Protein AF-V4P5E6-F1 (afdb_monomer_lite)

Secondary structure (DSSP, 8-state):
-HHHHHHHHHHTT-HHHHHHHHGGGTTS-HHHHHHHHHHHHHHTT-HHHHHHHHHHHHHTT--TTT-TTHHHHHHHHHHHHHTT-HHHHHHHHHHTTHHHHTHHHHHHHHHHHH-GGGGGGS-HHHHHHHHHHHHHHHTTTGGG--

pLDDT: mean 89.43, std 12.33, range [32.72, 98.5]

Structure (mmCIF, N/CA/C/O backbone):
data_AF-V4P5E6-F1
#
_entry.id   AF-V4P5E6-F1
#
loop_
_atom_site.group_PDB
_atom_site.id
_atom_site.type_symbol
_atom_site.label_atom_id
_atom_site.label_alt_id
_atom_site.label_comp_id
_atom_site.label_asym_id
_atom_site.label_entity_id
_atom_site.label_seq_id
_atom_site.pdbx_PDB_ins_code
_atom_site.Cartn_x
_atom_site.Cartn_y
_atom_site.Cartn_z
_atom_site.occupancy
_atom_site.B_iso_or_equiv
_atom_site.auth_seq_id
_atom_site.auth_comp_id
_atom_site.auth_asym_id
_atom_site.auth_atom_id
_atom_site.pdbx_PDB_model_num
ATOM 1 N N . MET A 1 1 ? -1.196 16.641 11.040 1.00 60.62 1 MET A N 1
ATOM 2 C CA . MET A 1 1 ? -0.802 15.998 12.321 1.00 60.62 1 MET A CA 1
ATOM 3 C C . MET A 1 1 ? -1.660 14.768 12.631 1.00 60.62 1 MET A C 1
ATOM 5 O O . MET A 1 1 ? -1.094 13.732 12.946 1.00 60.62 1 MET A O 1
ATOM 9 N N . THR A 1 2 ? -2.988 14.839 12.481 1.00 78.38 2 THR A N 1
ATOM 10 C CA . THR A 1 2 ? -3.914 13.725 12.775 1.00 78.38 2 THR A CA 1
ATOM 11 C C . THR A 1 2 ? -3.747 12.498 11.863 1.00 78.38 2 THR A C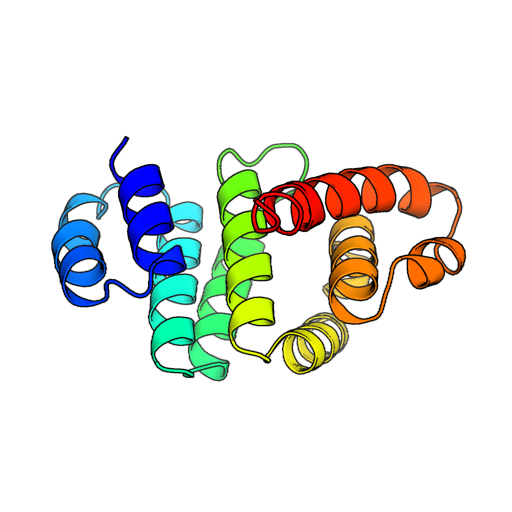 1
ATOM 13 O O . THR A 1 2 ? -3.780 11.381 12.365 1.00 78.38 2 THR A O 1
ATOM 16 N N . ALA A 1 3 ? -3.468 12.672 10.562 1.00 80.88 3 ALA A N 1
ATOM 17 C CA . ALA A 1 3 ? -3.233 11.553 9.633 1.00 80.88 3 ALA A CA 1
ATOM 18 C C . ALA A 1 3 ? -2.021 10.681 10.026 1.00 80.88 3 ALA A C 1
ATOM 20 O O . ALA A 1 3 ? -2.122 9.460 10.075 1.00 80.88 3 ALA A O 1
ATOM 21 N N . ASN A 1 4 ? -0.900 11.296 10.427 1.00 85.94 4 ASN A N 1
ATOM 22 C CA . ASN A 1 4 ? 0.272 10.557 10.920 1.00 85.94 4 ASN A CA 1
ATOM 23 C C . ASN A 1 4 ? -0.052 9.728 12.172 1.00 85.94 4 ASN A C 1
ATOM 25 O O . ASN A 1 4 ? 0.436 8.609 12.318 1.00 85.94 4 ASN A O 1
ATOM 29 N N . LEU A 1 5 ? -0.884 10.267 13.070 1.00 86.31 5 LEU A N 1
ATOM 30 C CA . LEU A 1 5 ? -1.329 9.542 14.257 1.00 86.31 5 LEU A CA 1
ATOM 31 C C . LEU A 1 5 ? -2.238 8.366 13.879 1.00 86.31 5 LEU A C 1
ATOM 33 O O . LEU A 1 5 ? -2.093 7.286 14.445 1.00 86.31 5 LEU A O 1
ATOM 37 N N . ILE A 1 6 ? -3.130 8.542 12.902 1.00 88.62 6 ILE A N 1
ATOM 38 C CA . ILE A 1 6 ? -3.954 7.454 12.359 1.00 88.62 6 ILE A CA 1
ATOM 39 C C . ILE A 1 6 ? -3.072 6.328 11.822 1.00 88.62 6 ILE A C 1
ATOM 41 O O . ILE A 1 6 ? -3.243 5.184 12.235 1.00 88.62 6 ILE A O 1
ATOM 45 N N . TRP A 1 7 ? -2.078 6.642 10.990 1.00 90.81 7 TRP A N 1
ATOM 46 C CA . TRP A 1 7 ? -1.154 5.638 10.462 1.00 90.81 7 TRP A CA 1
ATOM 47 C C . TRP A 1 7 ? -0.341 4.931 11.544 1.00 90.81 7 TRP A C 1
ATOM 49 O O . TRP A 1 7 ? -0.148 3.720 11.465 1.00 90.81 7 TRP A O 1
ATOM 59 N N . ALA A 1 8 ? 0.098 5.650 12.578 1.00 88.25 8 ALA A N 1
ATOM 60 C CA . ALA A 1 8 ? 0.787 5.039 13.711 1.00 88.25 8 ALA A CA 1
ATOM 61 C C . ALA A 1 8 ? -0.103 4.017 14.443 1.00 88.25 8 ALA A C 1
ATOM 63 O O . ALA A 1 8 ? 0.371 2.939 14.802 1.00 88.25 8 ALA A O 1
ATOM 64 N N . ASN A 1 9 ? -1.393 4.322 14.619 1.00 87.00 9 ASN A N 1
ATOM 65 C CA . ASN A 1 9 ? -2.359 3.407 15.231 1.00 87.00 9 ASN A CA 1
ATOM 66 C C . ASN A 1 9 ? -2.716 2.234 14.303 1.00 87.00 9 ASN A C 1
ATOM 68 O O . ASN A 1 9 ? -2.777 1.100 14.772 1.00 87.00 9 ASN A O 1
ATOM 72 N N . LEU A 1 10 ? -2.868 2.472 12.993 1.00 88.56 10 LEU A N 1
ATOM 73 C CA . LEU A 1 10 ? -3.069 1.421 11.985 1.00 88.56 10 LEU A CA 1
ATOM 74 C C . LEU A 1 10 ? -1.917 0.406 12.008 1.00 88.56 10 LEU A C 1
ATOM 76 O O . LEU A 1 10 ? -2.146 -0.795 12.113 1.00 88.56 10 LEU A O 1
ATOM 80 N N . LEU A 1 11 ? -0.669 0.882 11.988 1.00 87.06 11 LEU A N 1
ATOM 81 C CA . LEU A 1 11 ? 0.522 0.025 12.020 1.00 87.06 11 LEU A CA 1
ATOM 82 C C . LEU A 1 11 ? 0.705 -0.703 13.359 1.00 87.06 11 LEU A C 1
ATOM 84 O O . LEU A 1 11 ? 1.317 -1.767 13.395 1.00 87.06 11 LEU A O 1
ATOM 88 N N . SER A 1 12 ? 0.158 -0.145 14.440 1.00 86.94 12 SER A N 1
ATOM 89 C CA . SER A 1 12 ? 0.172 -0.738 15.784 1.00 86.94 12 SER A CA 1
ATOM 90 C C . SER A 1 12 ? -1.054 -1.621 16.062 1.00 86.94 12 SER A C 1
ATOM 92 O O . SER A 1 12 ? -1.186 -2.143 17.167 1.00 86.94 12 SER A O 1
ATOM 94 N N . ASN A 1 13 ? -1.948 -1.801 15.078 1.00 85.19 13 ASN A N 1
ATOM 95 C CA . ASN A 1 13 ? -3.202 -2.553 15.193 1.00 85.19 13 ASN A CA 1
ATOM 96 C C . ASN A 1 13 ? -4.154 -2.029 16.299 1.00 85.19 13 ASN A C 1
ATOM 98 O O . ASN A 1 13 ? -4.963 -2.780 16.847 1.00 85.19 13 ASN A O 1
ATOM 102 N N . ASP A 1 14 ? -4.085 -0.734 16.626 1.00 84.44 14 ASP A N 1
ATOM 103 C CA . ASP A 1 14 ? -4.939 -0.083 17.629 1.00 84.44 14 ASP A CA 1
ATOM 104 C C . ASP A 1 14 ? -6.249 0.417 17.002 1.00 84.44 14 ASP A C 1
ATOM 106 O O . ASP A 1 14 ? -6.467 1.604 16.738 1.00 84.44 14 ASP A O 1
ATOM 110 N N . ARG A 1 15 ? -7.140 -0.537 16.730 1.00 79.00 15 ARG A N 1
ATOM 111 C CA . ARG A 1 15 ? -8.405 -0.310 16.019 1.00 79.00 15 ARG A CA 1
ATOM 112 C C . ARG A 1 15 ? -9.300 0.740 16.679 1.00 79.00 15 ARG A C 1
ATOM 114 O O . ARG A 1 15 ? -9.911 1.549 15.979 1.00 79.00 15 ARG A O 1
ATOM 121 N N . THR A 1 16 ? -9.399 0.714 18.006 1.00 80.69 16 THR A N 1
ATOM 122 C CA . THR A 1 16 ? -10.285 1.608 18.764 1.00 80.69 16 THR A CA 1
ATOM 123 C C . THR A 1 16 ? -9.896 3.062 18.529 1.00 80.69 16 THR A C 1
ATOM 125 O O . THR A 1 16 ? -10.758 3.895 18.240 1.00 80.69 16 THR A O 1
ATOM 128 N N . ASN A 1 17 ? -8.596 3.353 18.576 1.00 81.56 17 ASN A N 1
ATOM 129 C CA . ASN A 1 17 ? -8.096 4.698 18.339 1.00 81.56 17 ASN A CA 1
ATOM 130 C C . ASN A 1 17 ? -8.232 5.115 16.871 1.00 81.56 17 ASN A C 1
ATOM 132 O O . ASN A 1 17 ? -8.635 6.247 16.610 1.00 81.56 17 ASN A O 1
ATOM 136 N N . VAL A 1 18 ? -7.991 4.224 15.900 1.00 81.94 18 VAL A N 1
ATOM 137 C CA . VAL A 1 18 ? -8.175 4.572 14.476 1.00 81.94 18 VAL A CA 1
ATOM 138 C C . VAL A 1 18 ? -9.621 4.981 14.183 1.00 81.94 18 VAL A C 1
ATOM 140 O O . VAL A 1 18 ? -9.837 6.008 13.545 1.00 81.94 18 VAL A O 1
ATOM 143 N N . GLN A 1 19 ? -10.617 4.238 14.677 1.00 80.06 19 GLN A N 1
ATOM 144 C CA . GLN A 1 19 ? -12.030 4.562 14.438 1.00 80.06 19 GLN A CA 1
ATOM 145 C C . GLN A 1 19 ? -12.433 5.912 15.046 1.00 80.06 19 GLN A C 1
ATOM 147 O O . GLN A 1 19 ? -13.153 6.684 14.415 1.00 80.06 19 GLN A O 1
ATOM 152 N N . GLN A 1 20 ? -11.937 6.226 16.244 1.00 82.94 20 GLN A N 1
ATOM 153 C CA . GLN A 1 20 ? -12.189 7.519 16.884 1.00 82.94 20 GLN A CA 1
ATOM 154 C C . GLN A 1 20 ? -11.520 8.671 16.126 1.00 82.94 20 GLN A C 1
ATOM 156 O O . GLN A 1 20 ? -12.131 9.717 15.908 1.00 82.94 20 GLN A O 1
ATOM 161 N N . LEU A 1 21 ? -10.278 8.470 15.680 1.00 84.31 21 LEU A N 1
ATOM 162 C CA . LEU A 1 21 ? -9.521 9.473 14.935 1.00 84.31 21 LEU A CA 1
ATOM 163 C C . LEU A 1 21 ? -10.040 9.658 13.503 1.00 84.31 21 LEU A C 1
ATOM 165 O O . LEU A 1 21 ? -9.904 10.749 12.953 1.00 84.31 21 LEU A O 1
ATOM 169 N N . ARG A 1 22 ? -10.673 8.640 12.906 1.00 83.50 22 ARG A N 1
ATOM 170 C CA . ARG A 1 22 ? -11.200 8.694 11.535 1.00 83.50 22 ARG A CA 1
ATOM 171 C C . ARG A 1 22 ? -12.219 9.816 11.333 1.00 83.50 22 ARG A C 1
ATOM 173 O O . ARG A 1 22 ? -12.232 10.441 10.272 1.00 83.50 22 ARG A O 1
ATOM 180 N N . GLY A 1 23 ? -13.040 10.091 12.347 1.00 81.69 23 GLY A N 1
ATOM 181 C CA . GLY A 1 23 ? -13.997 11.200 12.329 1.00 81.69 23 GLY A CA 1
ATOM 182 C C . GLY A 1 23 ? -13.339 12.582 12.386 1.00 81.69 23 GLY A C 1
ATOM 183 O O . GLY A 1 23 ? -13.929 13.551 11.930 1.00 81.69 23 GLY A O 1
ATOM 184 N N . LEU A 1 24 ? -12.105 12.679 12.892 1.00 83.19 24 LEU A N 1
ATOM 185 C CA . LEU A 1 24 ? -11.352 13.936 13.012 1.00 83.19 24 LEU A CA 1
ATOM 186 C C . LEU A 1 24 ? -10.588 14.311 11.739 1.00 83.19 24 LEU A C 1
ATOM 188 O O . LEU A 1 24 ? -9.941 15.356 11.693 1.00 83.19 24 LEU A O 1
ATOM 192 N N . VAL A 1 25 ? -10.611 13.440 10.734 1.00 83.62 25 VAL A N 1
ATOM 193 C CA . VAL A 1 25 ? -9.942 13.653 9.449 1.00 83.62 25 VAL A CA 1
ATOM 194 C C . VAL A 1 25 ? -10.922 13.689 8.285 1.00 83.62 25 VAL A C 1
ATOM 196 O O . VAL A 1 25 ? -10.497 13.555 7.148 1.00 83.62 25 VAL A O 1
ATOM 199 N N . SER A 1 26 ? -12.219 13.887 8.549 1.00 82.94 26 SER A N 1
ATOM 200 C CA . SER A 1 26 ? -13.261 13.981 7.513 1.00 82.94 26 SER A CA 1
ATOM 201 C C . SER A 1 26 ? -12.990 15.048 6.456 1.00 82.94 26 SER A C 1
ATOM 203 O O . SER A 1 26 ? -13.477 14.917 5.340 1.00 82.94 26 SER A O 1
ATOM 205 N N . ASP A 1 27 ? -12.219 16.071 6.818 1.00 85.38 27 ASP A N 1
ATOM 206 C CA . ASP A 1 27 ? -11.930 17.230 5.975 1.00 85.38 27 ASP A CA 1
ATOM 207 C C . ASP A 1 27 ? -10.640 17.054 5.152 1.00 85.38 27 ASP A C 1
ATOM 209 O O . ASP A 1 27 ? -10.212 17.988 4.476 1.00 85.38 27 ASP A O 1
ATOM 213 N N . LEU A 1 28 ? -9.986 15.886 5.230 1.00 83.31 28 LEU A N 1
ATOM 214 C CA . LEU A 1 28 ? -8.864 15.558 4.352 1.00 83.31 28 LEU A CA 1
ATOM 215 C C . LEU A 1 28 ? -9.321 15.453 2.894 1.00 83.31 28 LEU A C 1
ATOM 217 O O . LEU A 1 28 ? -10.472 15.132 2.598 1.00 83.31 28 LEU A O 1
ATOM 221 N N . ASP A 1 29 ? -8.365 15.657 1.993 1.00 89.81 29 ASP A N 1
ATOM 222 C CA . ASP A 1 29 ? -8.534 15.356 0.577 1.00 89.81 29 ASP A CA 1
ATOM 223 C C . ASP A 1 29 ? -8.971 13.894 0.351 1.00 89.81 29 ASP A C 1
ATOM 225 O O . ASP A 1 29 ? -8.626 12.986 1.123 1.00 89.81 29 ASP A O 1
ATOM 229 N N . SER A 1 30 ? -9.739 13.660 -0.717 1.00 91.38 30 SER A N 1
ATOM 230 C CA . SER A 1 30 ? -10.330 12.356 -1.026 1.00 91.38 30 SER A CA 1
ATOM 231 C C . SER A 1 30 ? -9.296 11.248 -1.210 1.00 91.38 30 SER A C 1
ATOM 233 O O . SER A 1 30 ? -9.583 10.101 -0.851 1.00 91.38 30 SER A O 1
ATOM 235 N N . VAL A 1 31 ? -8.093 11.571 -1.699 1.00 92.94 31 VAL A N 1
ATOM 236 C CA . VAL A 1 31 ? -6.991 10.610 -1.823 1.00 92.94 31 VAL A CA 1
ATOM 237 C C . VAL A 1 31 ? -6.552 10.135 -0.438 1.00 92.94 31 VAL A C 1
ATOM 239 O O . VAL A 1 31 ? -6.541 8.931 -0.168 1.00 92.94 31 VAL A O 1
ATOM 242 N N . GLY A 1 32 ? -6.256 11.070 0.468 1.00 91.50 32 GLY A N 1
ATOM 243 C CA . GLY A 1 32 ? -5.838 10.757 1.836 1.00 91.50 32 GLY A CA 1
ATOM 244 C C . GLY A 1 32 ? -6.904 9.986 2.616 1.00 91.50 32 GLY A C 1
ATOM 245 O O . GLY A 1 32 ? -6.596 9.005 3.296 1.00 91.50 32 GLY A O 1
ATOM 246 N N . LEU A 1 33 ? -8.175 10.373 2.468 1.00 92.69 33 LEU A N 1
ATOM 247 C CA . LEU A 1 33 ? -9.303 9.648 3.056 1.00 92.69 33 LEU A CA 1
ATOM 248 C C . LEU A 1 33 ? -9.389 8.207 2.553 1.00 92.69 33 LEU A C 1
ATOM 250 O O . LEU A 1 33 ? -9.529 7.286 3.358 1.00 92.69 33 LEU A O 1
ATOM 254 N N . SER A 1 34 ? -9.263 8.011 1.240 1.00 95.50 34 SER A N 1
ATOM 255 C CA . SER A 1 34 ? -9.336 6.686 0.627 1.00 95.50 34 SER A CA 1
ATOM 256 C C . SER A 1 34 ? -8.198 5.782 1.105 1.00 95.50 34 SER A C 1
ATOM 258 O O . SER A 1 34 ? -8.433 4.615 1.403 1.00 95.50 34 SER A O 1
ATOM 260 N N . LEU A 1 35 ? -6.980 6.304 1.274 1.00 95.50 35 LEU A N 1
ATOM 261 C CA . LEU A 1 35 ? -5.863 5.517 1.809 1.00 95.50 35 LEU A CA 1
ATOM 262 C C . LEU A 1 35 ? -6.066 5.116 3.278 1.00 95.50 35 LEU A C 1
ATOM 264 O O . LEU A 1 35 ? -5.746 3.988 3.656 1.00 95.50 35 LEU A O 1
ATOM 268 N N . ILE A 1 36 ? -6.630 6.004 4.101 1.00 93.88 36 ILE A N 1
ATOM 269 C CA . ILE A 1 36 ? -6.974 5.684 5.494 1.00 93.88 36 ILE A CA 1
ATOM 270 C C . ILE A 1 36 ? -8.075 4.618 5.551 1.00 93.88 36 ILE A C 1
ATOM 272 O O . ILE A 1 36 ? -7.965 3.675 6.337 1.00 93.88 36 ILE A O 1
ATOM 276 N N . ASP A 1 37 ? -9.108 4.738 4.714 1.00 94.50 37 ASP A N 1
ATOM 277 C CA . ASP A 1 37 ? -10.189 3.752 4.635 1.00 94.50 37 ASP A CA 1
ATOM 278 C C . ASP A 1 37 ? -9.660 2.390 4.165 1.00 94.50 37 ASP A C 1
ATOM 280 O O . ASP A 1 37 ? -9.970 1.366 4.771 1.00 94.50 37 ASP A O 1
ATOM 284 N N . ALA A 1 38 ? -8.753 2.363 3.184 1.00 96.56 38 ALA A N 1
ATOM 285 C CA . ALA A 1 38 ? -8.065 1.137 2.786 1.00 96.56 38 ALA A CA 1
ATOM 286 C C . ALA A 1 38 ? -7.289 0.501 3.955 1.00 96.56 38 ALA A C 1
ATOM 288 O O . ALA A 1 38 ? -7.311 -0.721 4.128 1.00 96.56 38 ALA A O 1
ATOM 289 N N . GLY A 1 39 ? -6.624 1.325 4.771 1.00 94.62 39 GLY A N 1
ATOM 290 C CA . GLY A 1 39 ? -5.929 0.893 5.981 1.00 94.62 39 GLY A CA 1
ATOM 291 C C . GLY A 1 39 ? -6.865 0.294 7.036 1.00 94.62 39 GLY A C 1
ATOM 292 O O . GLY A 1 39 ? -6.517 -0.692 7.680 1.00 94.62 39 GLY A O 1
ATOM 293 N N . LEU A 1 40 ? -8.067 0.847 7.200 1.00 93.44 40 LEU A N 1
ATOM 294 C CA . LEU A 1 40 ? -9.090 0.299 8.092 1.00 93.44 40 LEU A CA 1
ATOM 295 C C . LEU A 1 40 ? -9.589 -1.068 7.613 1.00 93.44 40 LEU A C 1
ATOM 297 O O . LEU A 1 40 ? -9.620 -2.015 8.396 1.00 93.44 40 LEU A O 1
ATOM 301 N N . GLU A 1 41 ? -9.916 -1.187 6.327 1.00 95.56 41 GLU A N 1
ATOM 302 C CA . GLU A 1 41 ? -10.428 -2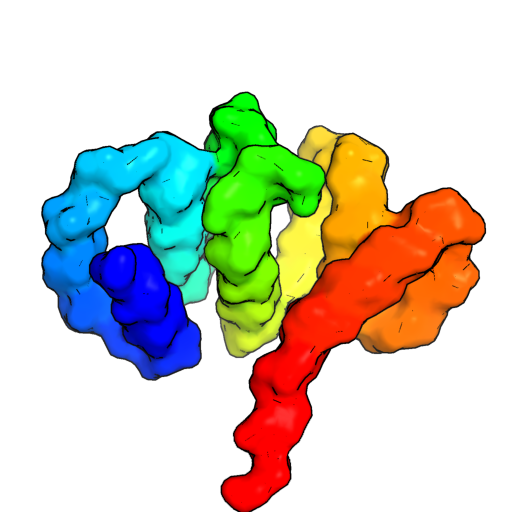.433 5.750 1.00 95.56 41 GLU A CA 1
ATOM 303 C C . GLU A 1 41 ? -9.408 -3.575 5.837 1.00 95.56 41 GLU A C 1
ATOM 305 O O . GLU A 1 41 ? -9.771 -4.717 6.126 1.00 95.56 41 GLU A O 1
ATOM 310 N N . ILE A 1 42 ? -8.113 -3.289 5.655 1.00 94.88 42 ILE A N 1
ATOM 311 C CA . ILE A 1 42 ? -7.082 -4.331 5.747 1.00 94.88 42 ILE A CA 1
ATOM 312 C C . ILE A 1 42 ? -6.840 -4.812 7.187 1.00 94.88 42 ILE A C 1
ATOM 314 O O . ILE A 1 42 ? -6.437 -5.960 7.375 1.00 94.88 42 ILE A O 1
ATOM 318 N N . LEU A 1 43 ? -7.123 -3.997 8.214 1.00 90.62 43 LEU A N 1
ATOM 319 C CA . LEU A 1 43 ? -7.084 -4.462 9.611 1.00 90.62 43 LEU A CA 1
ATOM 320 C C . LEU A 1 43 ? -8.151 -5.525 9.903 1.00 90.62 43 LEU A C 1
ATOM 322 O O . LEU A 1 43 ? -7.920 -6.411 10.731 1.00 90.62 43 LEU A O 1
ATOM 326 N N . ASP A 1 44 ? -9.281 -5.452 9.202 1.00 90.00 44 ASP A N 1
ATOM 327 C CA . ASP A 1 44 ? -10.382 -6.412 9.273 1.00 90.00 44 ASP A CA 1
ATOM 328 C C . ASP A 1 44 ? -10.246 -7.559 8.248 1.00 90.00 44 ASP A C 1
ATOM 330 O O . ASP A 1 44 ? -11.181 -8.335 8.060 1.00 90.00 44 ASP A O 1
ATOM 334 N N . ASP A 1 45 ? -9.084 -7.681 7.586 1.00 92.50 45 ASP A N 1
ATOM 335 C CA . ASP A 1 45 ? -8.822 -8.618 6.480 1.00 92.50 45 ASP A CA 1
ATOM 336 C C . ASP A 1 45 ? -9.858 -8.532 5.344 1.00 92.50 45 ASP A C 1
ATOM 338 O O . ASP A 1 45 ? -10.058 -9.475 4.572 1.00 92.50 45 ASP A O 1
ATOM 342 N N . ASN A 1 46 ? -10.491 -7.368 5.181 1.00 95.69 46 ASN A N 1
ATOM 343 C CA . ASN A 1 46 ? -11.394 -7.088 4.076 1.00 95.69 46 ASN A CA 1
ATOM 344 C C . ASN A 1 46 ? -10.599 -6.618 2.850 1.00 95.69 46 ASN A C 1
ATOM 346 O O . ASN A 1 46 ? -10.652 -5.466 2.417 1.00 95.69 46 ASN A O 1
ATOM 350 N N . ILE A 1 47 ? -9.825 -7.548 2.289 1.00 96.50 47 ILE A N 1
ATOM 351 C CA . ILE A 1 47 ? -8.882 -7.298 1.190 1.00 96.50 47 ILE A CA 1
ATOM 352 C C . ILE A 1 47 ? -9.589 -6.662 -0.019 1.00 96.50 47 ILE A C 1
ATOM 354 O O . ILE A 1 47 ? -9.054 -5.750 -0.645 1.00 96.50 47 ILE A O 1
ATOM 358 N N . GLY A 1 48 ? -10.813 -7.108 -0.328 1.00 96.44 48 GLY A N 1
ATOM 359 C CA . GLY A 1 48 ? -11.599 -6.583 -1.444 1.00 96.44 48 GLY A CA 1
ATOM 360 C C . GLY A 1 48 ? -11.950 -5.104 -1.276 1.00 96.44 48 GLY A C 1
ATOM 361 O O . GLY A 1 48 ? -11.733 -4.321 -2.198 1.00 96.44 48 GLY A O 1
ATOM 362 N N . ALA A 1 49 ? -12.432 -4.705 -0.095 1.00 97.69 49 ALA A N 1
ATOM 363 C CA . ALA A 1 49 ? -12.743 -3.304 0.181 1.00 97.69 49 ALA A CA 1
ATOM 364 C C . ALA A 1 49 ? -11.475 -2.443 0.263 1.00 97.69 49 ALA A C 1
ATOM 366 O O . ALA A 1 49 ? -11.443 -1.353 -0.306 1.00 97.69 49 ALA A O 1
ATOM 367 N N . CYS A 1 50 ? -10.398 -2.961 0.866 1.00 97.62 50 CYS A N 1
ATOM 368 C CA . CYS A 1 50 ? -9.091 -2.302 0.858 1.00 97.62 50 CYS A CA 1
ATOM 369 C C . CYS A 1 50 ? -8.644 -1.963 -0.575 1.00 97.62 50 CYS A C 1
ATOM 371 O O . CYS A 1 50 ? -8.289 -0.822 -0.874 1.00 97.62 50 CYS A O 1
ATOM 373 N N . ALA A 1 51 ? -8.745 -2.933 -1.485 1.00 97.19 51 ALA A N 1
ATOM 374 C CA . ALA A 1 51 ? -8.389 -2.756 -2.885 1.00 97.19 51 ALA A CA 1
ATOM 375 C C . ALA A 1 51 ? -9.298 -1.749 -3.612 1.00 97.19 51 ALA A C 1
ATOM 377 O O . ALA A 1 51 ? -8.814 -0.968 -4.427 1.00 97.19 51 ALA A O 1
ATOM 378 N N . MET A 1 52 ? -10.599 -1.718 -3.299 1.00 97.38 52 MET A N 1
ATOM 379 C CA . MET A 1 52 ? -11.526 -0.716 -3.844 1.00 97.38 52 MET A CA 1
ATOM 380 C C . MET A 1 52 ? -11.159 0.709 -3.415 1.00 97.38 52 MET A C 1
ATOM 382 O O . MET A 1 52 ? -11.192 1.628 -4.232 1.00 97.38 52 MET A O 1
ATOM 386 N N . HIS A 1 53 ? -10.791 0.902 -2.148 1.00 97.50 53 HIS A N 1
ATOM 387 C CA . HIS A 1 53 ? -10.350 2.202 -1.652 1.00 97.50 53 HIS A CA 1
ATOM 388 C C . HIS A 1 53 ? -9.010 2.630 -2.261 1.00 97.50 53 HIS A C 1
ATOM 390 O O . HIS A 1 53 ? -8.855 3.792 -2.633 1.00 97.50 53 HIS A O 1
ATOM 396 N N . LEU A 1 54 ? -8.067 1.697 -2.436 1.00 96.19 54 LEU A N 1
ATOM 397 C CA . LEU A 1 54 ? -6.816 1.990 -3.135 1.00 96.19 54 LEU A CA 1
ATOM 398 C C . LEU A 1 54 ? -7.058 2.366 -4.604 1.00 96.19 54 LEU A C 1
ATOM 400 O O . LEU A 1 54 ? -6.505 3.364 -5.054 1.00 96.19 54 LEU A O 1
ATOM 404 N N . ALA A 1 55 ? -7.910 1.630 -5.329 1.00 95.06 55 ALA A N 1
ATOM 405 C CA . ALA A 1 55 ? -8.285 1.976 -6.706 1.00 95.06 55 ALA A CA 1
ATOM 406 C C . ALA A 1 55 ? -8.800 3.415 -6.795 1.00 95.06 55 ALA A C 1
ATOM 408 O O . ALA A 1 55 ? -8.327 4.198 -7.609 1.00 95.06 55 ALA A O 1
ATOM 409 N N . ARG A 1 56 ? -9.708 3.785 -5.885 1.00 95.38 56 ARG A N 1
ATOM 410 C CA . ARG A 1 56 ? -10.246 5.142 -5.818 1.00 95.38 56 ARG A CA 1
ATOM 411 C C . ARG A 1 56 ? -9.157 6.190 -5.600 1.00 95.38 56 ARG A C 1
ATOM 413 O O . ARG A 1 56 ? -9.175 7.213 -6.268 1.00 95.38 56 ARG A O 1
ATOM 420 N N . ALA A 1 57 ? -8.205 5.942 -4.702 1.00 94.12 57 ALA A N 1
ATOM 421 C CA . ALA A 1 57 ? -7.097 6.869 -4.477 1.00 94.12 57 ALA A CA 1
ATOM 422 C C . ALA A 1 57 ? -6.243 7.062 -5.748 1.00 94.12 57 ALA A C 1
ATOM 424 O O . ALA A 1 57 ? -5.846 8.184 -6.058 1.00 94.12 57 ALA A O 1
ATOM 425 N N . LEU A 1 58 ? -5.986 5.983 -6.498 1.00 91.50 58 LEU A N 1
ATOM 426 C CA . LEU A 1 58 ? -5.260 6.026 -7.775 1.00 91.50 58 LEU A CA 1
ATOM 427 C C . LEU A 1 58 ? -6.044 6.786 -8.859 1.00 91.50 58 LEU A C 1
ATOM 429 O O . LEU A 1 58 ? -5.461 7.596 -9.584 1.00 91.50 58 LEU A O 1
ATOM 433 N N . ASP A 1 59 ? -7.359 6.575 -8.936 1.00 91.38 59 ASP A N 1
ATOM 434 C CA . ASP A 1 59 ? -8.255 7.283 -9.857 1.00 91.38 59 ASP A CA 1
ATOM 435 C C . ASP A 1 59 ? -8.370 8.780 -9.526 1.00 91.38 59 ASP A C 1
ATOM 437 O O . ASP A 1 59 ? -8.388 9.610 -10.436 1.00 91.38 59 ASP A O 1
ATOM 441 N N . ASP A 1 60 ? -8.355 9.130 -8.237 1.00 90.81 60 ASP A N 1
ATOM 442 C CA . ASP A 1 60 ? -8.400 10.508 -7.733 1.00 90.81 60 ASP A CA 1
ATOM 443 C C . ASP A 1 60 ? -7.039 11.239 -7.856 1.00 90.81 60 ASP A C 1
ATOM 445 O O . ASP A 1 60 ? -6.906 12.390 -7.443 1.00 90.81 60 ASP A O 1
ATOM 449 N N . GLY A 1 61 ? -6.027 10.613 -8.473 1.00 85.00 61 GLY A N 1
ATOM 450 C CA . GLY A 1 61 ? -4.779 11.275 -8.870 1.00 85.00 61 GLY A CA 1
ATOM 451 C C . GLY A 1 61 ? -3.564 10.993 -7.986 1.00 85.00 61 GLY A C 1
ATOM 452 O O . GLY A 1 61 ? -2.553 11.686 -8.115 1.00 85.00 61 GLY A O 1
ATOM 453 N N . LEU A 1 62 ? -3.611 9.974 -7.121 1.00 86.25 62 LEU A N 1
ATOM 454 C CA . LEU A 1 62 ? -2.433 9.516 -6.380 1.00 86.25 62 LEU A CA 1
ATOM 455 C C . LEU A 1 62 ? -1.295 9.141 -7.347 1.00 86.25 62 LEU A C 1
ATOM 457 O O . LEU A 1 62 ? -1.440 8.266 -8.208 1.00 86.25 62 LEU A O 1
ATOM 461 N N . SER A 1 63 ?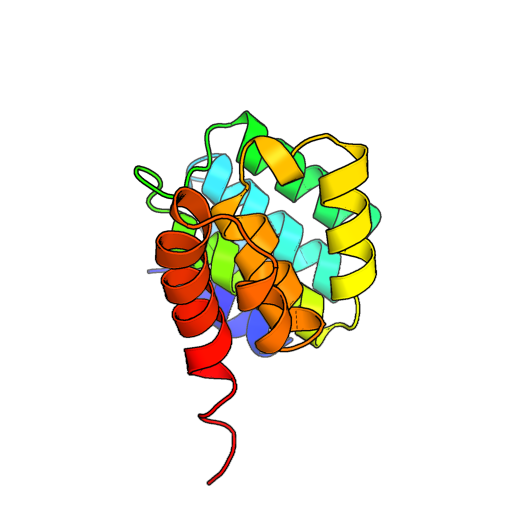 -0.151 9.811 -7.195 1.00 80.69 63 SER A N 1
ATOM 462 C CA . SER A 1 63 ? 1.042 9.637 -8.027 1.00 80.69 63 SER A CA 1
ATOM 463 C C . SER A 1 63 ? 2.326 9.735 -7.197 1.00 80.69 63 SER A C 1
ATOM 465 O O . SER A 1 63 ? 2.337 10.317 -6.113 1.00 80.69 63 SER A O 1
ATOM 467 N N . GLU A 1 64 ? 3.418 9.168 -7.718 1.00 73.38 64 GLU A N 1
ATOM 468 C CA . GLU A 1 64 ? 4.739 9.174 -7.066 1.00 73.38 64 GLU A CA 1
ATOM 469 C C . GLU A 1 64 ? 5.389 10.567 -7.009 1.00 73.38 64 GLU A C 1
ATOM 471 O O . GLU A 1 64 ? 6.233 10.814 -6.153 1.00 73.38 64 GLU A O 1
ATOM 476 N N . GLN A 1 65 ? 5.045 11.462 -7.941 1.00 70.06 65 GLN A N 1
ATOM 477 C CA . GLN A 1 65 ? 5.799 12.701 -8.183 1.00 70.06 65 GLN A CA 1
ATOM 478 C C . GLN A 1 65 ? 5.170 13.927 -7.514 1.00 70.06 65 GLN A C 1
ATOM 480 O O . GLN A 1 65 ? 5.903 14.815 -7.089 1.00 70.06 65 GLN A O 1
ATOM 485 N N . ASP A 1 66 ? 3.839 13.949 -7.374 1.00 65.44 66 ASP A N 1
ATOM 486 C CA . ASP A 1 66 ? 3.101 15.171 -7.025 1.00 65.44 66 ASP A CA 1
ATOM 487 C C . ASP A 1 66 ? 2.102 14.993 -5.869 1.00 65.44 66 ASP A C 1
ATOM 489 O O . ASP A 1 66 ? 1.404 15.941 -5.507 1.00 65.44 66 ASP A O 1
ATOM 493 N N . SER A 1 67 ? 2.006 13.799 -5.270 1.00 76.31 67 SER A N 1
ATOM 494 C CA . SER A 1 67 ? 1.043 13.551 -4.194 1.00 76.31 67 SER A CA 1
ATOM 495 C C . SER A 1 67 ? 1.658 13.718 -2.808 1.00 76.31 67 SER A C 1
ATOM 497 O O . SER A 1 67 ? 2.578 12.996 -2.425 1.00 76.31 67 SER A O 1
ATOM 499 N N . GLU A 1 68 ? 1.061 14.588 -1.993 1.00 85.06 68 GLU A N 1
ATOM 500 C CA . GLU A 1 68 ? 1.362 14.678 -0.557 1.00 85.06 68 GLU A CA 1
ATOM 501 C C . GLU A 1 68 ? 1.014 13.389 0.217 1.00 85.06 68 GLU A C 1
ATOM 503 O O . GLU A 1 68 ? 1.485 13.186 1.335 1.00 85.06 68 GLU A O 1
ATOM 508 N N . PHE A 1 69 ? 0.235 12.489 -0.393 1.00 89.81 69 PHE A N 1
ATOM 509 C CA . PHE A 1 69 ? -0.198 11.217 0.188 1.00 89.81 69 PHE A CA 1
ATOM 510 C C . PHE A 1 69 ? 0.664 10.025 -0.235 1.00 89.81 69 PHE A C 1
ATOM 512 O O . PHE A 1 69 ? 0.345 8.879 0.086 1.00 89.81 69 PHE A O 1
ATOM 519 N N . PHE A 1 70 ? 1.770 10.257 -0.943 1.00 89.94 70 PHE A N 1
ATOM 520 C CA . PHE A 1 70 ? 2.624 9.163 -1.389 1.00 89.94 70 PHE A CA 1
ATOM 521 C C . PHE A 1 70 ? 3.246 8.383 -0.217 1.00 89.94 70 PHE A C 1
ATOM 523 O O . PHE A 1 70 ? 3.275 7.152 -0.225 1.00 89.94 70 PHE A O 1
ATOM 530 N N . ASP A 1 71 ? 3.642 9.073 0.853 1.00 90.00 71 ASP A N 1
ATOM 531 C CA . ASP A 1 71 ? 4.108 8.424 2.084 1.00 90.00 71 ASP A CA 1
ATOM 532 C C . ASP A 1 71 ? 3.032 7.520 2.713 1.00 90.00 71 ASP A C 1
ATOM 534 O O . ASP A 1 71 ? 3.344 6.461 3.266 1.00 90.00 71 ASP A O 1
ATOM 538 N N . ASP A 1 72 ? 1.761 7.914 2.612 1.00 92.88 72 ASP A N 1
ATOM 539 C CA . ASP A 1 72 ? 0.621 7.149 3.119 1.00 92.88 72 ASP A CA 1
ATOM 540 C C . ASP A 1 72 ? 0.374 5.892 2.279 1.00 92.88 72 ASP A C 1
ATOM 542 O O . ASP A 1 72 ? 0.117 4.822 2.833 1.00 92.88 72 ASP A O 1
ATOM 546 N N . LEU A 1 73 ? 0.569 5.970 0.960 1.00 94.94 73 LEU A N 1
ATOM 547 C CA . LEU A 1 73 ? 0.571 4.798 0.086 1.00 94.94 73 LEU A CA 1
ATOM 548 C C . LEU A 1 73 ? 1.659 3.796 0.491 1.00 94.94 73 LEU A C 1
ATOM 550 O O . LEU A 1 73 ? 1.386 2.602 0.619 1.00 94.94 73 LEU A O 1
ATOM 554 N N . LEU A 1 74 ? 2.884 4.260 0.756 1.00 94.06 74 LEU A N 1
ATOM 555 C CA . LEU A 1 74 ? 3.963 3.374 1.203 1.00 94.06 74 LEU A CA 1
ATOM 556 C C . LEU A 1 74 ? 3.642 2.723 2.558 1.00 94.06 74 LEU A C 1
ATOM 558 O O . LEU A 1 74 ? 3.936 1.543 2.764 1.00 94.06 74 LEU A O 1
ATOM 562 N N . ARG A 1 75 ? 3.010 3.458 3.484 1.00 94.38 75 ARG A N 1
ATOM 563 C CA . ARG A 1 75 ? 2.534 2.906 4.766 1.00 94.38 75 ARG A CA 1
ATOM 564 C C . ARG A 1 75 ? 1.449 1.848 4.560 1.00 94.38 75 ARG A C 1
ATOM 566 O O . ARG A 1 75 ? 1.531 0.795 5.196 1.00 94.38 75 ARG A O 1
ATOM 573 N N . LEU A 1 76 ? 0.501 2.079 3.651 1.00 96.56 76 LEU A N 1
ATOM 574 C CA . LEU A 1 76 ? -0.536 1.112 3.289 1.00 96.56 76 LEU A CA 1
ATOM 575 C C . LEU A 1 76 ? 0.062 -0.177 2.715 1.00 96.56 76 LEU A C 1
ATOM 577 O O . LEU A 1 76 ? -0.285 -1.263 3.169 1.00 96.56 76 LEU A O 1
ATOM 581 N N . LEU A 1 77 ? 0.997 -0.075 1.766 1.00 96.38 77 LEU A N 1
ATOM 582 C CA . LEU A 1 77 ? 1.643 -1.241 1.149 1.00 96.38 77 LEU A CA 1
ATOM 583 C C . LEU A 1 77 ? 2.415 -2.085 2.172 1.00 96.38 77 LEU A C 1
ATOM 585 O O . LEU A 1 77 ? 2.357 -3.316 2.135 1.00 96.38 77 LEU A O 1
ATOM 589 N N . ARG A 1 78 ? 3.089 -1.444 3.136 1.00 95.38 78 ARG A N 1
ATOM 590 C CA . ARG A 1 78 ? 3.706 -2.160 4.264 1.00 95.38 78 ARG A CA 1
ATOM 591 C C . ARG A 1 78 ? 2.667 -2.859 5.130 1.00 95.38 78 ARG A C 1
ATOM 593 O O . ARG A 1 78 ? 2.885 -3.999 5.521 1.00 95.38 78 ARG A O 1
ATOM 600 N N . LEU A 1 79 ? 1.555 -2.190 5.438 1.00 95.44 79 LEU A N 1
ATOM 601 C CA . LEU A 1 79 ? 0.482 -2.777 6.236 1.00 95.44 79 LEU A CA 1
ATOM 602 C C . LEU A 1 79 ? -0.127 -3.999 5.532 1.00 95.44 79 LEU A C 1
ATOM 604 O O . LEU A 1 79 ? -0.269 -5.041 6.162 1.00 95.44 79 LEU A O 1
ATOM 608 N N . ILE A 1 80 ? -0.399 -3.907 4.229 1.00 96.62 80 ILE A N 1
ATOM 609 C CA . ILE A 1 80 ? -0.886 -5.01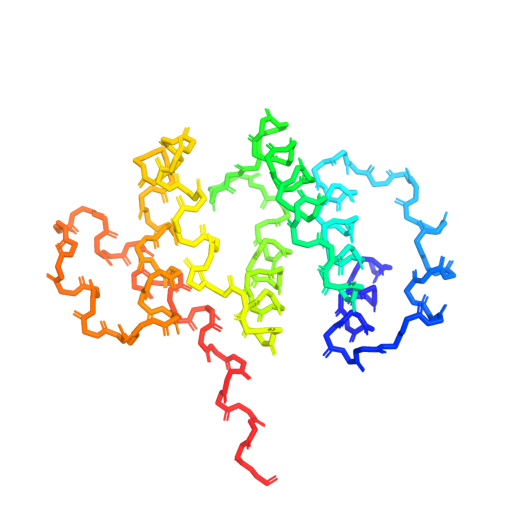6 3.394 1.00 96.62 80 ILE A CA 1
ATOM 610 C C . ILE A 1 80 ? 0.040 -6.233 3.492 1.00 96.62 80 ILE A C 1
ATOM 612 O O . ILE A 1 80 ? -0.427 -7.348 3.730 1.00 96.62 80 ILE A O 1
ATOM 616 N N . GLU A 1 81 ? 1.351 -6.033 3.342 1.00 95.88 81 GLU A N 1
ATOM 617 C CA . GLU A 1 81 ? 2.314 -7.132 3.441 1.00 95.88 81 GLU A CA 1
ATOM 618 C C . GLU A 1 81 ? 2.436 -7.673 4.870 1.00 95.88 81 GLU A C 1
ATOM 620 O O . GLU A 1 81 ? 2.469 -8.885 5.068 1.00 95.88 81 GLU A O 1
ATOM 625 N N . ASN A 1 82 ? 2.417 -6.807 5.887 1.00 93.69 82 ASN A N 1
ATOM 626 C CA . ASN A 1 82 ? 2.420 -7.228 7.292 1.00 93.69 82 ASN A CA 1
ATOM 627 C C . ASN A 1 82 ? 1.188 -8.076 7.655 1.00 93.69 82 ASN A C 1
ATOM 629 O O . ASN A 1 82 ? 1.252 -8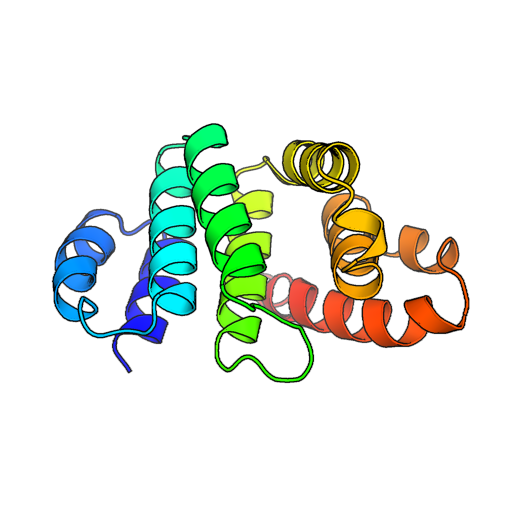.885 8.579 1.00 93.69 82 ASN A O 1
ATOM 633 N N . ARG A 1 83 ? 0.077 -7.909 6.928 1.00 93.69 83 ARG A N 1
ATOM 634 C CA . ARG A 1 83 ? -1.139 -8.730 7.041 1.00 93.69 83 ARG A CA 1
ATOM 635 C C . ARG A 1 83 ? -1.102 -10.005 6.189 1.00 93.69 83 ARG A C 1
ATOM 637 O O . ARG A 1 83 ? -2.035 -10.796 6.252 1.00 93.69 83 ARG A O 1
ATOM 644 N N . GLY A 1 84 ? -0.029 -10.237 5.431 1.00 95.81 84 GLY A N 1
ATOM 645 C CA . GLY A 1 84 ? 0.156 -11.429 4.600 1.00 95.81 84 GLY A CA 1
ATOM 646 C C . GLY A 1 84 ? -0.532 -11.366 3.234 1.00 95.81 84 GLY A C 1
ATOM 647 O O . GLY A 1 84 ? -0.656 -12.394 2.569 1.00 95.81 84 GLY A O 1
ATOM 648 N N . HIS A 1 85 ? -0.961 -10.178 2.793 1.00 97.81 85 HIS A N 1
ATOM 649 C CA . HIS A 1 85 ? -1.758 -10.000 1.572 1.00 97.81 85 HIS A CA 1
ATOM 650 C C . HIS A 1 85 ? -0.959 -9.455 0.378 1.00 97.81 85 HIS A C 1
ATOM 652 O O . HIS A 1 85 ? -1.540 -9.167 -0.670 1.00 97.81 85 HIS A O 1
ATOM 658 N N . GLY A 1 86 ? 0.370 -9.329 0.480 1.00 97.50 86 GLY A N 1
ATOM 659 C CA . GLY A 1 86 ? 1.183 -8.703 -0.569 1.00 97.50 86 GLY A CA 1
ATOM 660 C C . GLY A 1 86 ? 1.139 -9.427 -1.913 1.00 97.50 86 GLY A C 1
ATOM 661 O O . GLY A 1 86 ? 0.999 -8.785 -2.952 1.00 97.50 86 GLY A O 1
ATOM 662 N N . LEU A 1 87 ? 1.171 -10.766 -1.922 1.00 98.25 87 LEU A N 1
ATOM 663 C CA . LEU A 1 87 ? 1.048 -11.541 -3.167 1.00 98.25 87 LEU A CA 1
ATOM 664 C C . LEU A 1 87 ? -0.298 -11.315 -3.863 1.00 98.25 87 LEU A C 1
ATOM 666 O O . LEU A 1 87 ? -0.334 -11.198 -5.085 1.00 98.25 87 LEU A O 1
ATOM 670 N N . TRP A 1 88 ? -1.381 -11.213 -3.090 1.00 98.06 88 TRP A N 1
ATOM 671 C CA . TRP A 1 88 ? -2.708 -10.934 -3.633 1.00 98.06 88 TRP A CA 1
ATOM 672 C C . TRP A 1 88 ? -2.755 -9.545 -4.277 1.00 98.06 88 TRP A C 1
ATOM 674 O O . TRP A 1 88 ? -3.274 -9.398 -5.383 1.00 98.06 88 TRP A O 1
ATOM 684 N N . PHE A 1 89 ? -2.161 -8.537 -3.629 1.00 98.06 89 PHE A N 1
ATOM 685 C CA . PHE A 1 89 ? -2.127 -7.176 -4.168 1.00 98.06 89 PHE A CA 1
ATOM 686 C C . PHE A 1 89 ? -1.252 -7.056 -5.418 1.00 98.06 89 PHE A C 1
ATOM 688 O O . PHE A 1 89 ? -1.605 -6.310 -6.327 1.00 98.06 89 PHE A O 1
ATOM 695 N N . ILE A 1 90 ? -0.164 -7.826 -5.524 1.00 98.31 90 ILE A N 1
ATOM 696 C CA . ILE A 1 90 ? 0.618 -7.917 -6.768 1.00 98.31 90 ILE A CA 1
ATOM 697 C C . ILE A 1 90 ? -0.265 -8.401 -7.924 1.00 98.31 90 ILE A C 1
ATOM 699 O O . ILE A 1 90 ? -0.280 -7.780 -8.985 1.00 98.31 90 ILE A O 1
ATOM 703 N N . ASP A 1 91 ? -1.035 -9.472 -7.720 1.00 98.06 91 ASP A N 1
ATOM 704 C CA . ASP A 1 91 ? -1.932 -9.994 -8.757 1.00 98.06 91 ASP A CA 1
ATOM 705 C C . ASP A 1 91 ? -3.064 -9.008 -9.087 1.00 98.06 91 ASP A C 1
ATOM 707 O O . ASP A 1 91 ? -3.503 -8.922 -10.235 1.00 98.06 91 ASP A O 1
ATOM 711 N N . TRP A 1 92 ? -3.538 -8.254 -8.094 1.00 97.38 92 TRP A N 1
ATOM 712 C CA . TRP A 1 92 ? -4.531 -7.198 -8.281 1.00 97.38 92 TRP A CA 1
ATOM 713 C C . TRP A 1 92 ? -3.999 -6.043 -9.148 1.00 97.38 92 TRP A C 1
ATOM 715 O O . TRP A 1 92 ? -4.678 -5.664 -10.102 1.00 97.38 92 TRP A O 1
ATOM 725 N N . PHE A 1 93 ? -2.768 -5.566 -8.912 1.00 96.44 93 PHE A N 1
ATOM 726 C CA . PHE A 1 93 ? -2.117 -4.550 -9.757 1.00 96.44 93 PHE A CA 1
ATOM 727 C C . PHE A 1 93 ? -2.050 -4.986 -11.227 1.00 96.44 93 PHE A C 1
ATOM 729 O O . PHE A 1 93 ? -2.315 -4.190 -12.124 1.00 96.44 93 PHE A O 1
ATOM 736 N N . ILE A 1 94 ? -1.731 -6.261 -11.479 1.00 97.06 94 ILE A N 1
ATOM 737 C CA . ILE A 1 94 ? -1.690 -6.821 -12.838 1.00 97.06 94 ILE A CA 1
ATOM 738 C C . ILE A 1 94 ? -3.090 -6.843 -13.462 1.00 97.06 94 ILE A C 1
ATOM 740 O O . ILE A 1 94 ? -3.267 -6.445 -14.610 1.00 97.06 94 ILE A O 1
ATOM 744 N N . LYS A 1 95 ? -4.100 -7.315 -12.722 1.00 96.69 95 LYS A N 1
ATOM 745 C CA . LYS A 1 95 ? -5.472 -7.462 -13.240 1.00 96.69 95 LYS A CA 1
ATOM 746 C C . LYS A 1 95 ? -6.104 -6.137 -13.658 1.00 96.69 95 LYS A C 1
ATOM 748 O O . LYS A 1 95 ? -6.893 -6.138 -14.599 1.00 96.69 95 LYS A O 1
ATOM 753 N N . ASN A 1 96 ? -5.757 -5.043 -12.987 1.00 92.44 96 ASN A N 1
ATOM 754 C CA . ASN A 1 96 ? -6.274 -3.715 -13.316 1.00 92.44 96 ASN A CA 1
ATOM 755 C C . ASN A 1 96 ? -5.426 -2.972 -14.360 1.00 92.44 96 ASN A C 1
ATOM 757 O O . ASN A 1 96 ? -5.823 -1.901 -14.805 1.00 92.44 96 ASN A O 1
ATOM 761 N N . GLY A 1 97 ? -4.273 -3.519 -14.765 1.00 92.38 97 GLY A N 1
ATOM 762 C CA . GLY A 1 97 ? -3.328 -2.846 -15.667 1.00 92.38 97 GLY A CA 1
ATOM 763 C C . GLY A 1 97 ? -2.500 -1.741 -14.997 1.00 92.38 97 GLY A C 1
ATOM 764 O O . GLY A 1 97 ? -1.731 -1.043 -15.661 1.00 92.38 97 GLY A O 1
ATOM 765 N N . ASP A 1 98 ? -2.606 -1.593 -13.676 1.00 91.56 98 ASP A N 1
ATOM 766 C CA . ASP A 1 98 ? -1.873 -0.589 -12.903 1.00 91.56 98 ASP A CA 1
ATOM 767 C C . ASP A 1 98 ? -0.379 -0.923 -12.773 1.00 91.56 98 ASP A C 1
ATOM 769 O O . ASP A 1 98 ? 0.433 -0.043 -12.492 1.00 91.56 98 ASP A O 1
ATOM 773 N N . ASN A 1 99 ? 0.016 -2.174 -13.031 1.00 94.00 99 ASN A N 1
ATOM 774 C CA . ASN A 1 99 ? 1.418 -2.598 -13.045 1.00 94.00 99 ASN A CA 1
ATOM 775 C C . ASN A 1 99 ? 2.264 -1.884 -14.115 1.00 94.00 99 ASN A C 1
ATOM 777 O O . ASN A 1 99 ? 3.478 -1.788 -13.955 1.00 94.00 99 ASN A O 1
ATOM 781 N N . GLU A 1 100 ? 1.653 -1.416 -15.207 1.00 92.31 100 GLU A N 1
ATOM 782 C CA . GLU A 1 100 ? 2.343 -0.639 -16.244 1.00 92.31 100 GLU A CA 1
ATOM 783 C C . GLU A 1 100 ? 2.305 0.856 -15.928 1.00 92.31 100 GLU A C 1
ATOM 785 O O . GLU A 1 100 ? 3.332 1.533 -15.988 1.00 92.31 100 GLU A O 1
ATOM 790 N N . ARG A 1 101 ? 1.130 1.364 -15.533 1.00 90.75 101 ARG A N 1
ATOM 791 C CA . ARG A 1 101 ? 0.918 2.778 -15.190 1.00 90.75 101 ARG A CA 1
ATOM 792 C C . ARG A 1 101 ? 1.784 3.227 -14.012 1.00 90.75 101 ARG A C 1
ATOM 794 O O . ARG A 1 101 ? 2.316 4.332 -14.034 1.00 90.75 101 ARG A O 1
ATOM 801 N N . TYR A 1 102 ? 1.947 2.357 -13.020 1.00 92.00 102 TYR A N 1
ATOM 802 C CA . TYR A 1 102 ? 2.740 2.583 -11.814 1.00 92.00 102 TYR A CA 1
ATOM 803 C C . TYR A 1 102 ? 3.942 1.633 -11.769 1.00 92.00 102 TYR A C 1
ATOM 805 O O . TYR A 1 102 ? 4.233 1.027 -10.738 1.00 92.00 102 TYR A O 1
ATOM 813 N N . ALA A 1 103 ? 4.627 1.452 -12.905 1.00 94.88 103 ALA A N 1
ATOM 814 C CA . ALA A 1 103 ? 5.696 0.462 -13.040 1.00 94.88 103 ALA A CA 1
ATOM 815 C C . ALA A 1 103 ? 6.795 0.546 -11.959 1.00 94.88 103 ALA A C 1
ATOM 817 O O . ALA A 1 103 ? 7.183 -0.515 -11.454 1.00 94.88 103 ALA A O 1
ATOM 818 N N . PRO A 1 104 ? 7.293 1.734 -11.550 1.00 95.94 104 PRO A N 1
ATOM 819 C CA . PRO A 1 104 ? 8.257 1.818 -10.457 1.00 95.94 104 PRO A CA 1
ATOM 820 C C . PRO A 1 104 ? 7.704 1.323 -9.120 1.00 95.94 104 PRO A C 1
ATOM 822 O O . PRO A 1 104 ? 8.312 0.439 -8.512 1.00 95.94 104 PRO A O 1
ATOM 825 N N . LEU A 1 105 ? 6.547 1.834 -8.684 1.00 95.62 105 LEU A N 1
ATOM 826 C CA . LEU A 1 105 ? 5.868 1.391 -7.466 1.00 95.62 105 LEU A CA 1
ATOM 827 C C . LEU A 1 105 ? 5.577 -0.111 -7.481 1.00 95.62 105 LEU A C 1
ATOM 829 O O . LEU A 1 105 ? 5.875 -0.807 -6.510 1.00 95.62 105 LEU A O 1
ATOM 833 N N . TYR A 1 106 ? 5.032 -0.625 -8.584 1.00 96.69 106 TYR A N 1
ATOM 834 C CA . TYR A 1 106 ? 4.735 -2.044 -8.744 1.00 96.69 106 TYR A CA 1
ATOM 835 C C . TYR A 1 106 ? 6.007 -2.891 -8.624 1.00 96.69 106 TYR A C 1
ATOM 837 O O . TYR A 1 106 ? 6.046 -3.841 -7.843 1.00 96.69 106 TYR A O 1
ATOM 845 N N . GLY A 1 107 ? 7.076 -2.526 -9.338 1.00 97.88 107 GLY A N 1
ATOM 846 C CA . GLY A 1 107 ? 8.360 -3.225 -9.269 1.00 97.88 107 GLY A CA 1
ATOM 847 C C . GLY A 1 107 ? 8.969 -3.209 -7.864 1.00 97.88 107 GLY A C 1
ATOM 848 O O . GLY A 1 107 ? 9.453 -4.237 -7.384 1.00 97.88 107 GLY A O 1
ATOM 849 N N . ALA A 1 108 ? 8.889 -2.069 -7.177 1.00 97.69 108 ALA A N 1
ATOM 850 C CA . ALA A 1 108 ? 9.332 -1.921 -5.795 1.00 97.69 108 ALA A CA 1
ATOM 851 C C . ALA A 1 108 ? 8.526 -2.799 -4.832 1.00 97.69 108 ALA A C 1
ATOM 853 O O . ALA A 1 108 ? 9.103 -3.472 -3.977 1.00 97.69 108 ALA A O 1
ATOM 854 N N . PHE A 1 109 ? 7.202 -2.841 -4.992 1.00 98.00 109 PHE A N 1
ATOM 855 C CA . PHE A 1 109 ? 6.326 -3.658 -4.160 1.00 98.00 109 PHE A CA 1
ATOM 856 C C . PHE A 1 109 ? 6.542 -5.157 -4.403 1.00 98.00 109 PHE A C 1
ATOM 858 O O . PHE A 1 109 ? 6.654 -5.926 -3.449 1.00 98.00 109 PHE A O 1
ATOM 865 N N . VAL A 1 110 ? 6.722 -5.578 -5.660 1.00 98.50 110 VAL A N 1
ATOM 866 C CA . VAL A 1 110 ? 7.119 -6.954 -5.997 1.00 98.50 110 VAL A CA 1
ATOM 867 C C . VAL A 1 110 ? 8.425 -7.330 -5.302 1.00 98.50 110 VAL A C 1
ATOM 869 O O . VAL A 1 110 ? 8.500 -8.399 -4.696 1.00 98.50 110 VAL A O 1
ATOM 872 N N . ALA A 1 111 ? 9.438 -6.463 -5.347 1.00 98.19 111 ALA A N 1
ATOM 873 C CA . ALA A 1 111 ? 10.706 -6.702 -4.666 1.00 98.19 111 ALA A CA 1
ATOM 874 C C . ALA A 1 111 ? 10.555 -6.726 -3.135 1.00 98.19 111 ALA A C 1
ATOM 876 O O . ALA A 1 111 ? 11.159 -7.559 -2.463 1.00 98.19 111 ALA A O 1
ATOM 877 N N . PHE A 1 112 ? 9.708 -5.869 -2.570 1.00 98.00 112 PHE A N 1
ATOM 878 C CA . PHE A 1 112 ? 9.439 -5.822 -1.134 1.00 98.00 112 PHE A CA 1
ATOM 879 C C . PHE A 1 112 ? 8.791 -7.116 -0.604 1.00 98.00 112 PHE A C 1
ATOM 881 O O . PHE A 1 112 ? 9.197 -7.625 0.447 1.00 98.00 112 PHE A O 1
ATOM 888 N N . VAL A 1 113 ? 7.843 -7.678 -1.362 1.00 97.94 113 VAL A N 1
ATOM 889 C CA . VAL A 1 113 ? 7.114 -8.913 -1.021 1.00 97.94 113 VAL A CA 1
ATOM 890 C C . VAL A 1 113 ? 7.927 -10.170 -1.358 1.00 97.94 113 VAL A C 1
ATOM 892 O O . VAL A 1 113 ? 8.006 -11.104 -0.564 1.00 97.94 113 VAL A O 1
ATOM 895 N N . ARG A 1 114 ? 8.540 -10.235 -2.549 1.00 97.62 114 ARG A N 1
ATOM 896 C CA . ARG A 1 114 ? 9.169 -11.463 -3.083 1.00 97.62 114 ARG A CA 1
ATOM 897 C C . ARG A 1 114 ? 10.698 -11.503 -2.940 1.00 97.62 114 ARG A C 1
ATOM 899 O O . ARG A 1 114 ? 11.297 -12.564 -3.141 1.00 97.62 114 ARG A O 1
ATOM 906 N N . GLY A 1 115 ? 11.328 -10.381 -2.596 1.00 96.50 115 GLY A N 1
ATOM 907 C CA . GLY A 1 115 ? 12.772 -10.222 -2.392 1.00 96.50 115 GLY A CA 1
ATOM 908 C C . GLY A 1 115 ? 13.439 -9.245 -3.373 1.00 96.50 115 GLY A C 1
ATOM 909 O O . GLY A 1 115 ? 13.051 -9.127 -4.533 1.00 96.50 115 GLY A O 1
ATOM 910 N N . ASP A 1 116 ? 14.509 -8.593 -2.922 1.00 96.38 116 ASP A N 1
ATOM 911 C CA . ASP A 1 116 ? 15.265 -7.560 -3.653 1.00 96.38 116 ASP A CA 1
ATOM 912 C C . ASP A 1 116 ? 15.738 -7.980 -5.056 1.00 96.38 116 ASP A C 1
ATOM 914 O O . ASP A 1 116 ? 15.815 -7.159 -5.970 1.00 96.38 116 ASP A O 1
ATOM 918 N N . ARG A 1 117 ? 16.027 -9.272 -5.262 1.00 96.69 117 ARG A N 1
ATOM 919 C CA . ARG A 1 117 ? 16.492 -9.810 -6.549 1.00 96.69 117 ARG A CA 1
ATOM 920 C C . ARG A 1 117 ? 15.589 -9.443 -7.729 1.00 96.69 117 ARG A C 1
ATOM 922 O O . ARG A 1 117 ? 16.117 -9.282 -8.825 1.00 96.69 117 ARG A O 1
ATOM 929 N N . PHE A 1 118 ? 14.287 -9.265 -7.498 1.00 96.69 118 PHE A N 1
ATOM 930 C CA . PHE A 1 118 ? 13.314 -8.915 -8.534 1.00 96.69 118 PHE A CA 1
ATOM 931 C C . PHE A 1 118 ? 13.520 -7.499 -9.104 1.00 96.69 118 PHE A C 1
ATOM 933 O O . PHE A 1 118 ? 13.083 -7.225 -10.217 1.00 96.69 118 PHE A O 1
ATOM 940 N N . LEU A 1 119 ? 14.272 -6.618 -8.430 1.00 97.50 119 LEU A N 1
ATOM 941 C CA . LEU A 1 119 ? 14.684 -5.328 -9.006 1.00 97.50 119 LEU A CA 1
ATOM 942 C C . LEU A 1 119 ? 15.578 -5.503 -10.245 1.00 97.50 119 LEU A C 1
ATOM 944 O O . LEU A 1 119 ? 15.588 -4.653 -11.138 1.00 97.50 119 LEU A O 1
ATOM 948 N N . ARG A 1 120 ? 16.335 -6.607 -10.328 1.00 95.88 120 ARG A N 1
ATOM 949 C CA . ARG A 1 120 ? 17.218 -6.888 -11.474 1.00 95.88 120 ARG A CA 1
ATOM 950 C C . ARG A 1 120 ? 16.435 -7.226 -12.743 1.00 95.88 120 ARG A C 1
ATOM 952 O O . ARG A 1 120 ? 16.955 -6.986 -13.830 1.00 95.88 120 ARG A O 1
ATOM 959 N N . ASP A 1 121 ? 15.199 -7.697 -12.592 1.00 95.38 121 ASP A N 1
ATOM 960 C CA . ASP A 1 121 ? 14.317 -8.074 -13.700 1.00 95.38 121 ASP A CA 1
ATOM 961 C C . ASP A 1 121 ? 13.655 -6.849 -14.355 1.00 95.38 121 ASP A C 1
ATOM 963 O O . ASP A 1 121 ? 13.145 -6.932 -15.471 1.00 95.38 121 ASP A O 1
ATOM 967 N N . LEU A 1 122 ? 13.693 -5.688 -13.690 1.00 95.94 122 LEU A N 1
ATOM 968 C CA . LEU A 1 122 ? 13.171 -4.433 -14.225 1.00 95.94 122 LEU A CA 1
ATOM 969 C C . LEU A 1 122 ? 14.089 -3.867 -15.313 1.00 95.94 122 LEU A C 1
ATOM 971 O O . LEU A 1 122 ? 15.318 -3.996 -15.248 1.00 95.94 122 LEU A O 1
ATOM 975 N N . ASN A 1 123 ? 13.496 -3.173 -16.286 1.00 95.38 123 ASN A N 1
ATOM 976 C CA . ASN A 1 123 ? 14.247 -2.417 -17.286 1.00 95.38 123 ASN A CA 1
ATOM 977 C C . ASN A 1 123 ? 15.043 -1.260 -16.624 1.00 95.38 123 ASN A C 1
ATOM 979 O O . ASN A 1 123 ? 14.704 -0.841 -15.514 1.00 95.38 123 ASN A O 1
ATOM 983 N N . PRO A 1 124 ? 16.097 -0.727 -17.273 1.00 93.94 124 PRO A N 1
ATOM 984 C CA . PRO A 1 124 ? 16.943 0.310 -16.675 1.00 93.94 124 PRO A CA 1
ATOM 985 C C . PRO A 1 124 ? 16.209 1.593 -16.252 1.00 93.94 124 PRO A C 1
ATOM 987 O O . PRO A 1 124 ? 16.572 2.170 -15.230 1.00 93.94 124 PRO A O 1
ATOM 990 N N . GLU A 1 125 ? 15.189 2.018 -17.001 1.00 94.81 125 GLU A N 1
ATOM 991 C CA . GLU A 1 125 ? 14.435 3.255 -16.742 1.00 94.81 125 GLU A CA 1
ATOM 992 C C . GLU A 1 125 ? 13.567 3.134 -15.485 1.00 94.81 125 GLU A C 1
ATOM 994 O O . GLU A 1 125 ? 13.518 4.049 -14.667 1.00 94.81 125 GLU A O 1
ATOM 999 N N . THR A 1 126 ? 12.938 1.975 -15.283 1.00 96.25 126 THR A N 1
ATOM 1000 C CA . THR A 1 126 ? 12.106 1.684 -14.109 1.00 96.25 126 THR A CA 1
ATOM 1001 C C . THR A 1 126 ? 12.943 1.298 -12.890 1.00 96.25 126 THR A C 1
ATOM 1003 O O . THR A 1 126 ? 12.564 1.597 -11.758 1.00 96.25 126 THR A O 1
ATOM 1006 N N . ARG A 1 127 ? 14.092 0.637 -13.090 1.00 97.25 127 ARG A N 1
ATOM 1007 C CA . ARG A 1 127 ? 14.890 0.060 -11.998 1.00 97.25 127 ARG A CA 1
ATOM 1008 C C . ARG A 1 127 ? 15.370 1.099 -10.991 1.00 97.25 127 ARG A C 1
ATOM 1010 O O . ARG A 1 127 ? 15.311 0.827 -9.796 1.00 97.25 127 ARG A O 1
ATOM 1017 N N . GLY A 1 128 ? 15.865 2.250 -11.447 1.00 96.31 128 GLY A N 1
ATOM 1018 C CA . GLY A 1 128 ? 16.358 3.309 -10.556 1.00 96.31 128 GLY A CA 1
ATOM 1019 C C . GLY A 1 128 ? 15.266 3.809 -9.599 1.00 96.31 128 GLY A C 1
ATOM 1020 O O . GLY A 1 128 ? 15.415 3.644 -8.386 1.00 96.31 128 GLY A O 1
ATOM 1021 N N . PRO A 1 129 ? 14.144 4.328 -10.128 1.00 95.50 129 PRO A N 1
ATOM 1022 C CA . PRO A 1 129 ? 12.986 4.725 -9.328 1.00 95.50 129 PRO A CA 1
ATOM 1023 C C . PRO A 1 129 ? 12.443 3.601 -8.428 1.00 95.50 129 PRO A C 1
ATOM 1025 O O . PRO A 1 129 ? 12.255 3.811 -7.233 1.00 95.50 129 PRO A O 1
ATOM 1028 N N . ALA A 1 130 ? 12.289 2.377 -8.946 1.00 97.06 130 ALA A N 1
ATOM 1029 C CA . ALA A 1 130 ? 11.813 1.241 -8.152 1.00 97.06 130 ALA A CA 1
ATOM 1030 C C . ALA A 1 130 ? 12.758 0.874 -6.995 1.00 97.06 130 ALA A C 1
ATOM 1032 O O . ALA A 1 130 ? 12.301 0.504 -5.918 1.00 97.06 130 ALA A O 1
ATOM 1033 N N . THR A 1 131 ? 14.075 0.991 -7.194 1.00 97.31 131 THR A N 1
ATOM 1034 C CA . THR A 1 131 ? 15.067 0.745 -6.133 1.00 97.31 131 THR A CA 1
ATOM 1035 C C . THR A 1 131 ? 14.896 1.756 -5.005 1.00 97.31 131 THR A C 1
ATOM 1037 O O . THR A 1 131 ? 14.838 1.367 -3.843 1.00 97.31 131 THR A O 1
ATOM 1040 N N . HIS A 1 132 ? 14.720 3.037 -5.341 1.00 95.19 132 HIS A N 1
ATOM 1041 C CA . HIS A 1 132 ? 14.467 4.072 -4.342 1.00 95.19 132 HIS A CA 1
ATOM 1042 C C . HIS A 1 132 ? 13.195 3.784 -3.528 1.00 95.19 132 HIS A C 1
ATOM 1044 O O . HIS A 1 132 ? 13.221 3.816 -2.299 1.00 95.19 132 HIS A O 1
ATOM 1050 N N . LEU A 1 133 ? 12.097 3.428 -4.198 1.00 95.44 133 LEU A N 1
ATOM 1051 C CA . LEU A 1 133 ? 10.843 3.074 -3.529 1.00 95.44 133 LEU A CA 1
ATOM 1052 C C . LEU A 1 133 ? 10.962 1.803 -2.680 1.00 95.44 133 LEU A C 1
ATOM 1054 O O . LEU A 1 133 ? 10.390 1.733 -1.594 1.00 95.44 133 LEU A O 1
ATOM 1058 N N . TYR A 1 134 ? 11.723 0.809 -3.139 1.00 96.81 134 TYR A N 1
ATOM 1059 C CA . TYR A 1 134 ? 12.010 -0.400 -2.372 1.00 96.81 134 TYR A CA 1
ATOM 1060 C C . TYR A 1 134 ? 12.780 -0.081 -1.086 1.00 96.81 134 TYR A C 1
ATOM 1062 O O . TYR A 1 134 ? 12.434 -0.606 -0.023 1.00 96.81 134 TYR A O 1
ATOM 1070 N N . ASP A 1 135 ? 13.782 0.795 -1.161 1.00 95.56 135 ASP A N 1
ATOM 1071 C CA . ASP A 1 135 ? 14.545 1.237 0.007 1.00 95.56 135 ASP A CA 1
ATOM 1072 C C . ASP A 1 135 ? 13.633 1.954 1.004 1.00 95.56 135 ASP A C 1
ATOM 1074 O O . ASP A 1 135 ? 13.669 1.651 2.200 1.00 95.56 135 ASP A O 1
ATOM 1078 N N . LEU A 1 136 ? 12.742 2.828 0.516 1.00 93.75 136 LEU A N 1
ATOM 1079 C CA . LEU A 1 136 ? 11.723 3.456 1.351 1.00 93.75 136 LEU A CA 1
ATOM 1080 C C . LEU A 1 136 ? 10.838 2.394 2.002 1.00 93.75 136 LEU A C 1
ATOM 1082 O O . LEU A 1 136 ? 10.758 2.359 3.228 1.00 93.75 136 LEU A O 1
ATOM 1086 N N . LEU A 1 137 ? 10.212 1.489 1.243 1.00 94.19 137 LEU A N 1
ATOM 1087 C CA . LEU A 1 137 ? 9.372 0.407 1.781 1.00 94.19 137 LEU A CA 1
ATOM 1088 C C . LEU A 1 137 ? 10.109 -0.418 2.850 1.00 94.19 137 LEU A C 1
ATOM 1090 O O . LEU A 1 137 ? 9.523 -0.736 3.888 1.00 94.19 137 LEU A O 1
ATOM 1094 N N . SER A 1 138 ? 11.398 -0.680 2.644 1.00 92.44 138 SER A N 1
ATOM 1095 C CA . SER A 1 138 ? 12.234 -1.525 3.501 1.00 92.44 138 SER A CA 1
ATOM 1096 C C . SER A 1 138 ? 12.808 -0.822 4.735 1.00 92.44 138 SER A C 1
ATOM 1098 O O . SER A 1 138 ? 13.136 -1.506 5.708 1.00 92.44 138 SER A O 1
ATOM 1100 N N . ALA A 1 139 ? 12.888 0.513 4.752 1.00 83.75 139 ALA A N 1
ATOM 1101 C CA . ALA A 1 139 ? 13.527 1.288 5.823 1.00 83.75 139 ALA A CA 1
ATOM 1102 C C . ALA A 1 139 ? 12.970 0.994 7.234 1.00 83.75 139 ALA A C 1
ATOM 1104 O O . ALA A 1 139 ? 13.706 1.045 8.215 1.00 83.75 139 ALA A O 1
ATOM 1105 N N . HIS A 1 140 ? 11.692 0.613 7.349 1.00 63.81 140 HIS A N 1
ATOM 1106 C CA . HIS A 1 140 ? 11.055 0.276 8.633 1.00 63.81 140 HIS A CA 1
ATOM 1107 C C . HIS A 1 140 ? 11.075 -1.219 8.991 1.00 63.81 140 HIS A C 1
ATOM 1109 O O . HIS A 1 140 ? 10.723 -1.583 10.111 1.00 63.81 140 HIS A O 1
ATOM 1115 N N . ARG A 1 141 ? 11.517 -2.099 8.082 1.00 56.94 141 ARG A N 1
ATOM 1116 C CA . ARG A 1 141 ? 11.720 -3.529 8.382 1.00 56.94 141 ARG A CA 1
ATOM 1117 C C . ARG A 1 141 ? 12.971 -3.747 9.243 1.00 56.94 141 ARG A C 1
ATOM 1119 O O . ARG A 1 141 ? 13.067 -4.744 9.949 1.00 56.94 141 ARG A O 1
ATOM 1126 N N . GLN A 1 142 ? 13.922 -2.810 9.192 1.00 42.72 142 GLN A N 1
ATOM 1127 C CA . GLN A 1 142 ? 15.243 -2.921 9.822 1.00 42.72 142 GLN A CA 1
ATOM 1128 C C . GLN A 1 142 ? 15.313 -2.367 11.255 1.00 42.72 142 GLN A C 1
ATOM 1130 O O . GLN A 1 142 ? 16.283 -2.631 11.956 1.00 42.72 142 GLN A O 1
ATOM 1135 N N . THR A 1 143 ? 14.283 -1.665 11.737 1.00 41.69 143 THR A N 1
ATOM 1136 C CA . THR A 1 143 ? 14.210 -1.163 13.126 1.00 41.69 143 THR A CA 1
ATOM 1137 C C . THR A 1 143 ? 13.670 -2.188 14.134 1.00 41.69 143 THR A C 1
ATOM 1139 O O . THR A 1 143 ? 13.508 -1.862 15.303 1.00 41.69 143 THR A O 1
ATOM 1142 N N . GLY A 1 144 ? 13.392 -3.424 13.701 1.00 37.50 144 GLY A N 1
ATOM 1143 C CA . GLY A 1 144 ? 12.917 -4.537 14.536 1.00 37.50 144 GLY A CA 1
ATOM 1144 C C . GLY A 1 144 ? 14.002 -5.536 14.962 1.00 37.50 144 GLY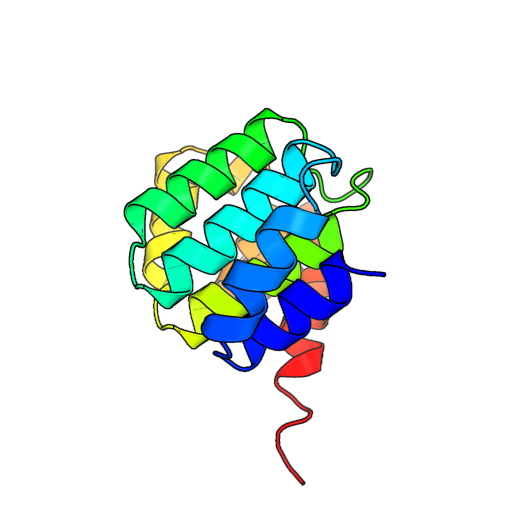 A C 1
ATOM 1145 O O . GLY A 1 144 ? 13.681 -6.684 15.258 1.00 37.50 144 GLY A O 1
ATOM 1146 N N . LEU A 1 145 ? 15.275 -5.132 14.957 1.00 36.25 145 LEU A N 1
ATOM 1147 C CA . LEU A 1 145 ? 16.380 -5.883 15.558 1.00 36.25 145 LEU A CA 1
ATOM 1148 C C . LEU A 1 145 ? 17.140 -4.958 16.513 1.00 36.25 145 LEU A C 1
ATOM 1150 O O . LEU A 1 145 ? 18.016 -4.199 16.099 1.00 36.25 145 LEU A O 1
ATOM 1154 N N . GLY A 1 146 ? 16.758 -5.033 17.786 1.00 32.72 146 GLY A N 1
ATOM 1155 C CA . GLY A 1 146 ? 17.381 -4.370 18.928 1.00 32.72 146 GLY A CA 1
ATOM 1156 C C . GLY A 1 146 ? 16.705 -4.814 20.210 1.00 32.72 146 GLY A C 1
ATOM 1157 O O . GLY A 1 146 ? 15.551 -4.384 20.412 1.00 32.72 146 GLY A O 1
#

Radius of gyration: 14.76 Å; chains: 1; bounding box: 31×29×36 Å

Sequence (146 aa):
MTANLIWANLLSNDRTNVQQLRGLVSDLDSVGLSLIDAGLEILDDNIGACAMHLARALDDGLSEQDSEFFDDLLRLLRLIENRGHGLWFIDWFIKNGDNERYAPLYGAFVAFVRGDRFLRDLNPETRGPATHLYDLLSAHRQTGLG

Foldseek 3Di:
DLLVVLLVCLLVLVLVVNVVSLVVCPVPDLLSNLLSQLSNCVSVVVNVSNLVSNVRSVVSPDDPPDDPCVLSVLSSLLSCVVSVNLVVVLVVCVVVVVCVVRVLLSQLSCCLNVHVVSLVVDDPVSSVSNVVSNCSSCVVVPVPPD